Protein AF-A0A9Q0DCL2-F1 (afdb_monomer_lite)

Sequence (114 aa):
MFLTDITGHLNELNLKLQGAGQTVLDMFDTWKAFVGKLAVFSDDVATSTFRYFSHLRELSTQHSISTAEICKYISELESEFTTRFGEFQKYGPMFSFLIKPDSFDGHELDLSSF

Structure (mmCIF, N/CA/C/O backbone):
data_AF-A0A9Q0DCL2-F1
#
_entry.id   AF-A0A9Q0DCL2-F1
#
loop_
_atom_site.group_PDB
_atom_site.id
_atom_site.type_symbol
_atom_site.label_atom_id
_atom_site.label_alt_id
_atom_site.label_comp_id
_atom_site.label_asym_id
_atom_site.label_entity_id
_atom_site.label_seq_id
_atom_site.pdbx_PDB_ins_code
_atom_site.Cartn_x
_atom_site.Cartn_y
_atom_site.Cartn_z
_atom_site.occupancy
_atom_site.B_iso_or_equiv
_atom_site.auth_seq_id
_atom_site.auth_comp_id
_atom_site.auth_asym_id
_atom_site.auth_atom_id
_atom_site.pdbx_PDB_model_num
ATOM 1 N N . MET A 1 1 ? -0.134 1.564 -16.238 1.00 81.38 1 MET A N 1
ATOM 2 C CA . MET A 1 1 ? 0.909 0.602 -15.812 1.00 81.38 1 MET A CA 1
ATOM 3 C C . MET A 1 1 ? 1.031 0.653 -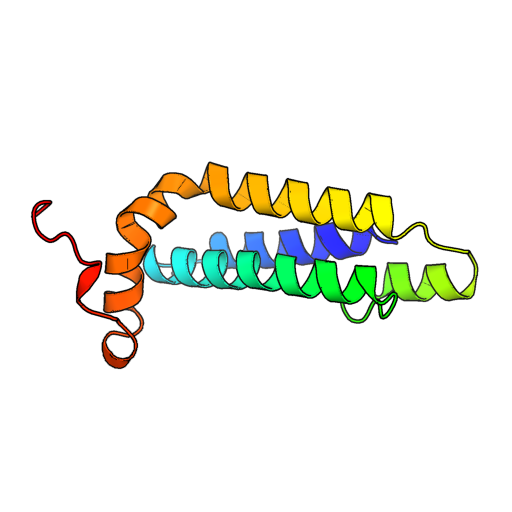14.299 1.00 81.38 1 MET A C 1
ATOM 5 O O . MET A 1 1 ? 0.153 0.074 -13.693 1.00 81.38 1 MET A O 1
ATOM 9 N N . PHE A 1 2 ? 1.893 1.457 -13.665 1.00 92.69 2 PHE A N 1
ATOM 10 C CA . PHE A 1 2 ? 1.881 1.570 -12.188 1.00 92.69 2 PHE A CA 1
ATOM 11 C C . PHE A 1 2 ? 0.600 2.199 -11.602 1.00 92.69 2 PHE A C 1
ATOM 13 O O . PHE A 1 2 ? -0.031 1.612 -10.730 1.00 92.69 2 PHE A O 1
ATOM 20 N N . LEU A 1 3 ? 0.179 3.371 -12.101 1.00 94.00 3 LEU A N 1
ATOM 21 C CA . LEU A 1 3 ? -0.997 4.069 -11.553 1.00 94.00 3 LEU A CA 1
ATOM 22 C C . LEU A 1 3 ? -2.282 3.235 -11.662 1.00 94.00 3 LEU A C 1
ATOM 24 O O . LEU A 1 3 ? -3.124 3.268 -10.773 1.00 94.00 3 LEU A O 1
ATOM 28 N N . THR A 1 4 ? -2.415 2.453 -12.732 1.00 96.38 4 THR A N 1
ATOM 29 C CA . THR A 1 4 ? -3.525 1.509 -12.924 1.00 96.38 4 THR A CA 1
ATOM 30 C C . THR A 1 4 ? -3.539 0.443 -11.830 1.00 96.38 4 THR A C 1
ATOM 32 O O . THR A 1 4 ? -4.579 0.187 -11.236 1.00 96.38 4 THR A O 1
ATOM 35 N N . ASP A 1 5 ? -2.377 -0.141 -11.534 1.00 97.19 5 ASP A N 1
ATOM 36 C CA . ASP A 1 5 ? -2.236 -1.168 -10.505 1.00 97.19 5 ASP A CA 1
ATOM 37 C C . ASP A 1 5 ? -2.520 -0.598 -9.101 1.00 97.19 5 ASP A C 1
ATOM 39 O O . ASP A 1 5 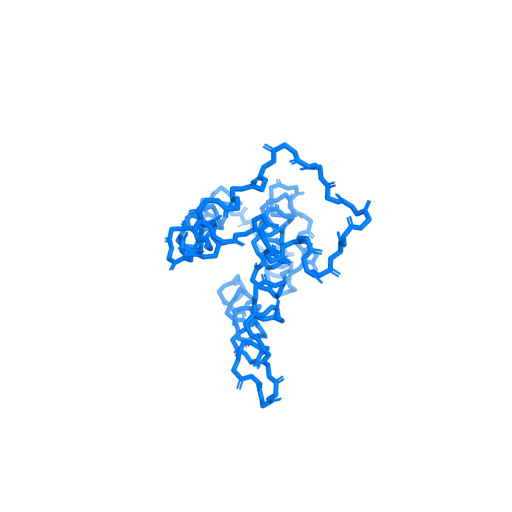? -3.362 -1.127 -8.377 1.00 97.19 5 ASP A O 1
ATOM 43 N N . ILE A 1 6 ? -1.879 0.519 -8.718 1.00 96.75 6 ILE A N 1
ATOM 44 C CA . ILE A 1 6 ? -2.052 1.097 -7.371 1.00 96.75 6 ILE A CA 1
ATOM 45 C C . ILE A 1 6 ? -3.473 1.620 -7.139 1.00 96.75 6 ILE A C 1
ATOM 47 O O . ILE A 1 6 ? -4.016 1.448 -6.051 1.00 96.75 6 ILE A O 1
ATOM 51 N N . THR A 1 7 ? -4.120 2.198 -8.156 1.00 96.81 7 THR A N 1
ATOM 52 C CA . THR A 1 7 ? -5.527 2.618 -8.037 1.00 96.81 7 THR A CA 1
ATOM 53 C C . THR A 1 7 ? -6.473 1.424 -7.933 1.00 96.81 7 THR A C 1
ATOM 55 O O . THR A 1 7 ? -7.465 1.517 -7.214 1.00 96.81 7 THR A O 1
ATOM 58 N N . GLY A 1 8 ? -6.142 0.286 -8.553 1.00 97.88 8 GLY A N 1
ATOM 59 C CA . GLY A 1 8 ? -6.833 -0.985 -8.329 1.00 97.88 8 GLY A CA 1
ATOM 60 C C . GLY A 1 8 ? -6.774 -1.423 -6.864 1.00 97.88 8 GLY A C 1
ATOM 61 O O . GLY A 1 8 ? -7.817 -1.633 -6.245 1.00 97.88 8 GLY A O 1
ATOM 62 N N . HIS A 1 9 ? -5.573 -1.456 -6.275 1.00 97.25 9 HIS A N 1
ATOM 63 C CA . HIS A 1 9 ? -5.379 -1.784 -4.852 1.00 97.25 9 HIS A CA 1
ATOM 64 C C . HIS A 1 9 ? -6.126 -0.824 -3.917 1.00 97.25 9 HIS A C 1
ATOM 66 O O . HIS A 1 9 ? -6.752 -1.256 -2.947 1.00 97.25 9 HIS A O 1
ATOM 72 N N . LEU A 1 10 ? -6.100 0.478 -4.215 1.00 95.69 10 LEU A N 1
ATOM 73 C CA . LEU A 1 10 ? -6.827 1.497 -3.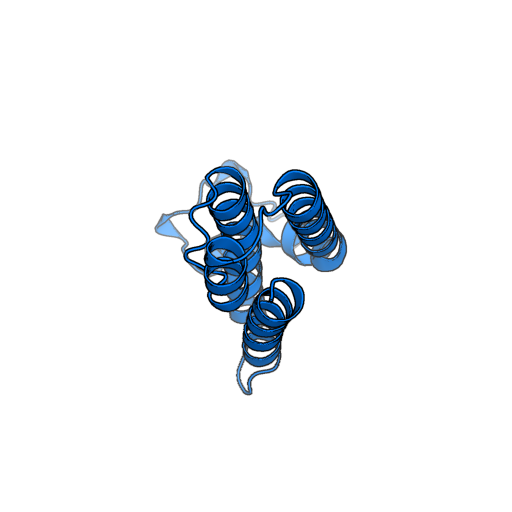449 1.00 95.69 10 LEU A CA 1
ATOM 74 C C . LEU A 1 10 ? -8.346 1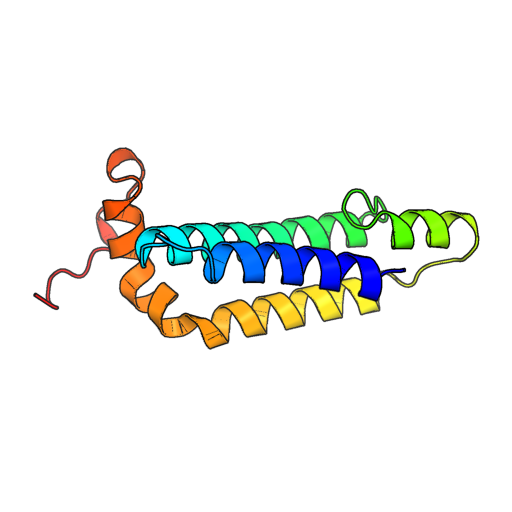.339 -3.574 1.00 95.69 10 LEU A C 1
ATOM 76 O O . LEU A 1 10 ? -9.068 1.539 -2.599 1.00 95.69 10 LEU A O 1
ATOM 80 N N . ASN A 1 11 ? -8.842 0.951 -4.747 1.00 96.50 11 ASN A N 1
ATOM 81 C CA . ASN A 1 11 ? -10.261 0.685 -4.941 1.00 96.50 11 ASN A CA 1
ATOM 82 C C . ASN A 1 11 ? -10.713 -0.562 -4.167 1.00 96.50 11 ASN A C 1
ATOM 84 O O . ASN A 1 11 ? -11.764 -0.533 -3.531 1.00 96.50 11 ASN A O 1
ATOM 88 N N . GLU A 1 12 ? -9.912 -1.632 -4.154 1.00 95.06 12 GLU A N 1
ATOM 89 C CA . GLU A 1 12 ? -10.190 -2.810 -3.322 1.00 95.06 12 GLU A CA 1
ATOM 90 C C . GLU A 1 12 ? -10.250 -2.464 -1.832 1.00 95.06 12 GLU A C 1
ATOM 92 O O . GLU A 1 12 ? -11.149 -2.929 -1.127 1.00 95.06 12 GLU A O 1
ATOM 97 N N . LEU A 1 13 ? -9.311 -1.642 -1.350 1.00 93.69 13 LEU A N 1
ATOM 98 C CA . LEU A 1 13 ? -9.347 -1.115 0.013 1.00 93.69 13 LEU A CA 1
ATOM 99 C C . LEU A 1 13 ? -10.644 -0.341 0.257 1.00 93.69 13 LEU A C 1
ATOM 101 O O . LEU A 1 13 ? -11.348 -0.607 1.229 1.00 93.69 13 LEU A O 1
ATOM 105 N N . ASN A 1 14 ? -10.971 0.596 -0.631 1.00 93.19 14 ASN A N 1
ATOM 106 C CA . ASN A 1 14 ? -12.133 1.458 -0.483 1.00 93.19 14 ASN A CA 1
ATOM 107 C C . ASN A 1 14 ? -13.448 0.663 -0.448 1.00 93.19 14 ASN A C 1
ATOM 109 O O . ASN A 1 14 ? -14.301 0.924 0.395 1.00 93.19 14 ASN A O 1
ATOM 113 N N . LEU A 1 15 ? -13.596 -0.344 -1.313 1.00 93.25 15 LEU A N 1
ATOM 114 C CA . LEU A 1 15 ? -14.766 -1.225 -1.321 1.00 93.25 15 LEU A CA 1
ATOM 115 C C . LEU A 1 15 ? -14.889 -2.042 -0.035 1.00 93.25 15 LEU A C 1
ATOM 117 O O . LEU A 1 15 ? -16.001 -2.236 0.450 1.00 93.25 15 LEU A O 1
ATOM 121 N N . LYS A 1 16 ? -13.764 -2.499 0.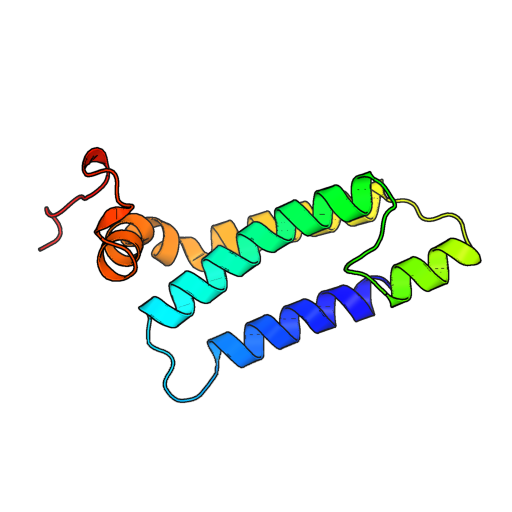531 1.00 91.50 16 LYS A N 1
ATOM 122 C CA . LYS A 1 16 ? -13.771 -3.185 1.827 1.00 91.50 16 LYS A CA 1
ATOM 123 C C . LYS A 1 16 ? -14.228 -2.239 2.928 1.00 91.50 16 LYS A C 1
ATOM 125 O O . LYS A 1 16 ? -15.188 -2.570 3.606 1.00 91.50 16 LYS A O 1
ATOM 130 N N . LEU A 1 17 ? -13.631 -1.049 3.025 1.00 90.00 17 LEU A N 1
ATOM 131 C CA . LEU A 1 17 ? -13.973 -0.051 4.047 1.00 90.00 17 LEU A CA 1
ATOM 132 C C . LEU A 1 17 ? -15.430 0.436 3.969 1.00 90.00 17 LEU A C 1
ATOM 134 O O . LEU A 1 17 ? -16.012 0.780 4.991 1.00 90.00 17 LEU A O 1
ATOM 138 N N . GLN A 1 18 ? -16.018 0.492 2.770 1.00 87.00 18 GLN A N 1
ATOM 139 C CA . GLN A 1 18 ? -17.389 0.977 2.550 1.00 87.00 18 GLN A CA 1
ATOM 140 C C . GLN A 1 18 ? -18.440 -0.146 2.473 1.00 87.00 18 GLN A C 1
ATOM 142 O O . GLN A 1 18 ? -19.609 0.121 2.188 1.00 87.00 18 GLN A O 1
ATOM 147 N N . GLY A 1 19 ? -18.049 -1.405 2.688 1.00 83.06 19 GLY A N 1
ATOM 148 C CA . GLY A 1 19 ? -18.955 -2.548 2.604 1.00 83.06 19 GLY A CA 1
ATOM 149 C C . GLY A 1 19 ? -20.064 -2.509 3.661 1.00 83.06 19 GLY A C 1
ATOM 150 O O . GLY A 1 19 ? -19.842 -2.137 4.814 1.00 83.06 19 GLY A O 1
ATOM 151 N N . ALA A 1 20 ? -21.273 -2.937 3.289 1.00 79.25 20 ALA A N 1
ATOM 152 C CA . ALA A 1 20 ? -22.371 -3.072 4.243 1.00 79.25 20 ALA A CA 1
ATOM 153 C C . ALA A 1 20 ? -22.003 -4.075 5.353 1.00 79.25 20 ALA A C 1
ATOM 155 O O . ALA A 1 20 ? -21.558 -5.185 5.065 1.00 79.25 20 ALA A O 1
ATOM 156 N N . GLY A 1 21 ? -22.215 -3.687 6.614 1.00 80.50 21 GLY A N 1
ATOM 157 C CA . GLY A 1 21 ? -21.926 -4.532 7.777 1.00 80.50 21 GLY A CA 1
ATOM 158 C C . GLY A 1 21 ? -20.491 -4.455 8.312 1.00 80.50 21 GLY A C 1
ATOM 159 O O . GLY A 1 21 ? -20.172 -5.217 9.217 1.00 80.50 21 GLY A O 1
ATOM 160 N N . GLN A 1 22 ? -19.643 -3.552 7.803 1.00 86.31 22 GLN A N 1
ATOM 161 C CA . GLN A 1 22 ? -18.325 -3.286 8.392 1.00 86.31 22 GLN A CA 1
ATOM 162 C C . GLN A 1 22 ? -18.458 -2.636 9.774 1.00 86.31 22 GLN A C 1
ATOM 164 O O . GLN A 1 22 ? -19.050 -1.564 9.918 1.00 86.31 22 GLN A O 1
ATOM 169 N N . THR A 1 23 ? -17.880 -3.269 10.793 1.00 90.19 23 THR A N 1
ATOM 170 C CA . THR A 1 23 ? -17.678 -2.642 12.101 1.00 90.19 23 THR A CA 1
ATOM 171 C C . THR A 1 23 ? -16.408 -1.793 12.098 1.00 90.19 23 THR A C 1
ATOM 173 O O . THR A 1 23 ? -15.523 -1.966 11.261 1.00 90.19 23 THR A O 1
ATOM 176 N N . VAL A 1 24 ? -16.265 -0.902 13.083 1.00 87.25 24 VAL A N 1
ATOM 177 C CA . VAL A 1 24 ? -15.028 -0.119 13.267 1.00 87.25 24 VAL A CA 1
ATOM 178 C C . VAL A 1 24 ? -13.802 -1.029 13.445 1.00 87.25 24 VAL A C 1
ATOM 180 O O . VAL A 1 24 ? -12.719 -0.684 12.981 1.00 87.25 24 VAL A O 1
ATOM 183 N N . LEU A 1 25 ? -13.971 -2.208 14.055 1.00 88.50 25 LEU A N 1
ATOM 184 C CA . LEU A 1 25 ? -12.899 -3.197 14.203 1.00 88.50 25 LEU A CA 1
ATOM 185 C C . LEU A 1 25 ? -12.506 -3.820 12.856 1.00 88.50 25 LEU A C 1
ATOM 187 O O . LEU A 1 25 ? -11.316 -3.951 12.577 1.00 88.50 25 LEU A O 1
ATOM 191 N N . ASP A 1 26 ? -13.479 -4.128 11.994 1.00 90.25 26 ASP A N 1
ATOM 192 C CA . ASP A 1 26 ? -13.211 -4.639 10.641 1.00 90.25 26 ASP A CA 1
ATOM 193 C C . ASP A 1 26 ? -12.498 -3.593 9.780 1.00 90.25 26 ASP A C 1
ATOM 195 O O . ASP A 1 26 ? -11.564 -3.910 9.036 1.00 90.25 26 ASP A O 1
ATOM 199 N N . MET A 1 27 ? -12.918 -2.330 9.900 1.00 90.81 27 MET A N 1
ATOM 200 C CA . MET A 1 27 ? -12.280 -1.204 9.220 1.00 90.81 27 MET A CA 1
ATOM 201 C C . MET A 1 27 ? -10.839 -1.019 9.704 1.00 90.81 27 MET A C 1
ATOM 203 O O . MET A 1 27 ? -9.942 -0.823 8.881 1.00 90.81 27 MET A O 1
ATOM 207 N N . PHE A 1 28 ? -10.606 -1.124 11.017 1.00 89.62 28 PHE A N 1
ATOM 208 C CA . PHE A 1 28 ? -9.273 -1.045 11.611 1.00 89.62 28 PHE A CA 1
ATOM 209 C C . PHE A 1 28 ? -8.356 -2.168 11.114 1.00 89.62 28 PHE A C 1
ATOM 211 O O . PHE A 1 28 ? -7.247 -1.881 10.660 1.00 89.62 28 PHE A O 1
ATOM 218 N N . ASP A 1 29 ? -8.808 -3.426 11.139 1.00 89.88 29 ASP A N 1
ATOM 219 C CA . ASP A 1 29 ? -8.007 -4.565 10.665 1.00 89.88 29 ASP A CA 1
ATOM 220 C C . ASP A 1 29 ? -7.707 -4.452 9.164 1.00 89.88 29 ASP A C 1
ATOM 222 O O . ASP A 1 29 ? -6.568 -4.620 8.725 1.00 89.88 29 ASP A O 1
ATOM 226 N N . THR A 1 30 ? -8.712 -4.062 8.372 1.00 92.00 30 THR A N 1
ATOM 227 C CA . THR A 1 30 ? -8.568 -3.832 6.928 1.00 92.00 30 THR A CA 1
ATOM 228 C C . THR A 1 30 ? -7.534 -2.746 6.634 1.00 92.00 30 THR A C 1
ATOM 230 O O . THR A 1 30 ? -6.666 -2.931 5.774 1.00 92.00 30 THR A O 1
ATOM 233 N N . TRP A 1 31 ? -7.606 -1.621 7.348 1.00 90.88 31 TRP A N 1
ATOM 234 C CA . TRP A 1 31 ? -6.646 -0.528 7.227 1.00 90.88 31 TRP A CA 1
ATOM 235 C C . TRP A 1 31 ? -5.236 -0.972 7.634 1.00 90.88 31 TRP A C 1
ATOM 237 O O . TRP A 1 31 ? -4.297 -0.797 6.855 1.00 90.88 31 TRP A O 1
ATOM 247 N N . LYS A 1 32 ? -5.087 -1.620 8.797 1.00 90.44 32 LYS A N 1
ATOM 248 C CA . LYS A 1 32 ? -3.796 -2.099 9.319 1.00 90.44 32 LYS A CA 1
ATOM 249 C C . LYS A 1 32 ? -3.134 -3.077 8.348 1.00 90.44 32 LYS A C 1
ATOM 251 O O . LYS A 1 32 ? -1.945 -2.957 8.051 1.00 90.44 32 LYS A O 1
ATOM 256 N N . ALA A 1 33 ? -3.913 -4.004 7.793 1.00 92.75 33 ALA A N 1
ATOM 257 C CA . ALA A 1 33 ? -3.441 -4.937 6.779 1.00 92.75 33 ALA A CA 1
ATOM 258 C C . ALA A 1 33 ? -3.000 -4.224 5.492 1.00 92.75 33 ALA A C 1
ATOM 260 O O . ALA A 1 33 ? -2.017 -4.632 4.873 1.00 92.75 33 ALA A O 1
ATOM 261 N N . PHE A 1 34 ? -3.701 -3.168 5.071 1.00 94.19 34 PHE A N 1
ATOM 262 C CA . PHE A 1 34 ? -3.325 -2.412 3.878 1.00 94.19 34 PHE A CA 1
ATOM 263 C C . PHE A 1 34 ? -2.039 -1.605 4.069 1.00 94.19 34 PHE A C 1
ATOM 265 O O . PHE A 1 34 ? -1.184 -1.647 3.190 1.00 94.19 34 PHE A O 1
ATOM 272 N N . VAL A 1 35 ? -1.852 -0.952 5.221 1.00 92.50 35 VAL A N 1
ATOM 273 C CA . VAL A 1 35 ? -0.580 -0.286 5.556 1.00 92.50 35 VAL A CA 1
ATOM 274 C C . VAL A 1 35 ? 0.576 -1.291 5.491 1.00 92.50 35 VAL A C 1
ATOM 276 O O . VAL A 1 35 ? 1.566 -1.041 4.810 1.00 92.50 35 VAL A O 1
ATOM 279 N N . GLY A 1 36 ? 0.409 -2.488 6.065 1.00 93.31 36 GLY A N 1
ATOM 280 C CA . GLY A 1 36 ? 1.409 -3.558 5.949 1.00 93.31 36 GLY A CA 1
ATOM 281 C C . GLY A 1 36 ? 1.676 -4.009 4.504 1.00 93.31 36 GLY A C 1
ATOM 282 O O . GLY A 1 36 ? 2.812 -4.322 4.151 1.00 93.31 36 GLY A O 1
ATOM 283 N N . LYS A 1 37 ? 0.659 -4.004 3.631 1.00 95.69 37 LYS A N 1
ATOM 284 C CA . LYS A 1 37 ? 0.849 -4.287 2.199 1.00 95.69 37 LYS A CA 1
ATOM 285 C C . LYS A 1 37 ? 1.674 -3.218 1.490 1.00 95.69 37 LYS A C 1
ATOM 287 O O . LYS A 1 37 ? 2.413 -3.583 0.584 1.00 95.69 37 LYS A O 1
ATOM 292 N N . LEU A 1 38 ? 1.577 -1.942 1.871 1.00 96.06 38 LEU A N 1
ATOM 293 C CA . LEU A 1 38 ? 2.377 -0.877 1.250 1.00 96.06 38 LEU A CA 1
ATOM 294 C C . LEU A 1 38 ? 3.879 -1.109 1.463 1.00 96.06 38 LEU A C 1
ATOM 296 O O . LEU A 1 38 ? 4.642 -0.982 0.507 1.00 96.06 38 LEU A O 1
ATOM 300 N N . ALA A 1 39 ? 4.286 -1.571 2.648 1.00 94.06 39 ALA A N 1
ATOM 301 C CA . ALA A 1 39 ? 5.669 -1.985 2.897 1.00 94.06 39 ALA A CA 1
ATOM 302 C C . ALA A 1 39 ? 6.094 -3.140 1.967 1.00 94.06 39 ALA A C 1
ATOM 304 O O . ALA A 1 39 ? 7.117 -3.059 1.290 1.00 94.06 39 ALA A O 1
ATOM 305 N N . VAL A 1 40 ? 5.250 -4.173 1.834 1.00 96.69 40 VAL A N 1
ATOM 306 C CA . VAL A 1 40 ? 5.497 -5.304 0.916 1.00 96.69 40 VAL A CA 1
ATOM 307 C C . VAL A 1 40 ? 5.573 -4.853 -0.548 1.00 96.69 40 VAL A C 1
ATOM 309 O O . VAL A 1 40 ? 6.380 -5.371 -1.318 1.00 96.69 40 VAL A O 1
ATOM 312 N N . PHE A 1 41 ? 4.742 -3.893 -0.954 1.00 97.38 41 PHE A N 1
ATOM 313 C CA . PHE A 1 41 ? 4.768 -3.321 -2.299 1.00 97.38 41 PHE A CA 1
ATOM 314 C C . PHE A 1 41 ? 6.052 -2.537 -2.554 1.00 97.38 41 PHE A C 1
ATOM 316 O O . PHE A 1 41 ? 6.610 -2.638 -3.645 1.00 97.38 41 PHE A O 1
ATOM 323 N N . SER A 1 42 ? 6.531 -1.790 -1.559 1.00 95.94 42 SER A N 1
ATOM 324 C CA . SER A 1 42 ? 7.800 -1.071 -1.649 1.00 95.94 42 SER A CA 1
ATOM 325 C C . SER A 1 42 ? 8.962 -2.038 -1.897 1.00 95.94 42 SER A C 1
ATOM 327 O O . SER A 1 42 ? 9.728 -1.832 -2.838 1.00 95.94 42 SER A O 1
ATOM 329 N N . ASP A 1 43 ? 9.029 -3.145 -1.150 1.00 96.69 43 ASP A N 1
ATOM 330 C CA . ASP A 1 43 ? 10.059 -4.183 -1.318 1.00 96.69 43 ASP A CA 1
ATOM 331 C C . ASP A 1 43 ? 9.963 -4.899 -2.680 1.00 96.69 43 ASP A C 1
ATOM 333 O O . ASP A 1 43 ? 10.971 -5.138 -3.356 1.00 96.69 43 ASP A O 1
ATOM 337 N N . ASP A 1 44 ? 8.744 -5.218 -3.128 1.00 97.38 44 ASP A N 1
ATOM 338 C CA . ASP A 1 44 ? 8.482 -5.829 -4.440 1.00 97.38 44 ASP A CA 1
ATOM 339 C C . ASP A 1 44 ? 8.949 -4.932 -5.601 1.00 97.38 44 ASP A C 1
ATOM 341 O O . ASP A 1 44 ? 9.512 -5.419 -6.586 1.00 97.38 44 ASP A O 1
ATOM 345 N N . VAL A 1 45 ? 8.765 -3.614 -5.472 1.00 96.75 45 VAL A N 1
ATOM 346 C CA . VAL A 1 45 ? 9.240 -2.619 -6.445 1.00 96.75 45 VAL A CA 1
ATOM 347 C C . VAL A 1 45 ? 10.752 -2.418 -6.342 1.00 96.75 45 VAL A C 1
ATOM 349 O O . VAL A 1 45 ? 11.424 -2.387 -7.373 1.00 96.75 45 VAL A O 1
ATOM 352 N N . ALA A 1 46 ? 11.311 -2.328 -5.133 1.00 95.75 46 ALA A N 1
ATOM 353 C CA . ALA A 1 46 ? 12.747 -2.138 -4.916 1.00 95.75 46 ALA A CA 1
ATOM 354 C C . ALA A 1 46 ? 13.573 -3.293 -5.507 1.00 95.75 46 ALA A C 1
ATOM 356 O O . ALA A 1 46 ? 14.632 -3.074 -6.095 1.00 95.75 46 ALA A O 1
ATOM 357 N N . THR A 1 47 ? 13.049 -4.518 -5.423 1.00 95.44 47 THR A N 1
ATOM 358 C CA . THR A 1 47 ? 13.650 -5.721 -6.023 1.00 95.44 47 THR A CA 1
ATOM 359 C C . THR A 1 47 ? 13.328 -5.900 -7.510 1.00 95.44 47 THR A C 1
ATOM 361 O O . THR A 1 47 ? 13.796 -6.859 -8.119 1.00 95.44 47 THR A O 1
ATOM 364 N N . SER A 1 48 ? 12.557 -4.987 -8.115 1.00 95.06 48 SER A N 1
ATOM 365 C CA . SER A 1 48 ? 12.070 -5.080 -9.503 1.00 95.06 48 SER A CA 1
ATOM 366 C C . SER A 1 48 ? 11.304 -6.377 -9.807 1.00 95.06 48 SER A C 1
ATOM 368 O O . SER A 1 48 ? 11.288 -6.849 -10.943 1.00 95.06 48 SER A O 1
ATOM 370 N N . THR A 1 49 ? 10.669 -6.970 -8.792 1.00 95.88 49 THR A N 1
ATOM 371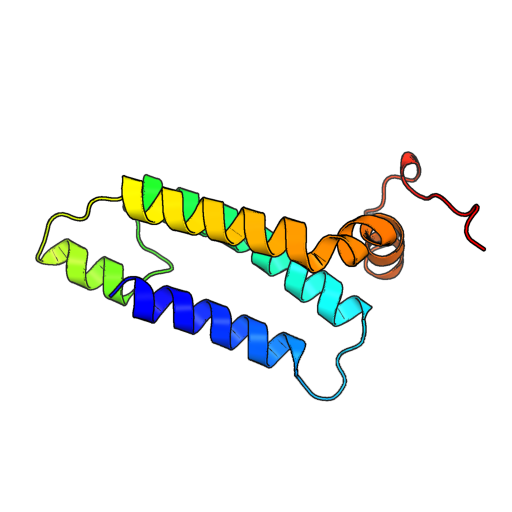 C CA . THR A 1 49 ? 9.901 -8.215 -8.933 1.00 95.88 49 THR A CA 1
ATOM 372 C C . THR A 1 49 ? 8.524 -7.944 -9.548 1.00 95.88 49 THR A C 1
ATOM 374 O O . THR A 1 49 ? 8.032 -8.737 -10.357 1.00 95.88 49 THR A O 1
ATOM 377 N N . PHE A 1 50 ? 7.907 -6.811 -9.193 1.00 96.19 50 PHE A N 1
ATOM 378 C CA . PHE A 1 50 ? 6.606 -6.353 -9.702 1.00 96.19 50 PHE A CA 1
ATOM 379 C C . PHE A 1 50 ? 5.498 -7.422 -9.618 1.00 96.19 50 PHE A C 1
ATOM 381 O O . PHE A 1 50 ? 4.632 -7.530 -10.494 1.00 96.19 50 PHE A O 1
ATOM 388 N N . ARG A 1 51 ? 5.507 -8.254 -8.572 1.00 96.81 51 ARG A N 1
ATOM 389 C CA . ARG A 1 51 ? 4.519 -9.319 -8.361 1.00 96.81 51 ARG A CA 1
ATOM 390 C C . ARG A 1 51 ? 3.109 -8.765 -8.197 1.00 96.81 51 ARG A C 1
ATOM 392 O O . ARG A 1 51 ? 2.167 -9.396 -8.676 1.00 96.81 51 ARG A O 1
ATOM 399 N N . TYR A 1 52 ? 2.973 -7.624 -7.525 1.00 96.75 52 TYR A N 1
ATOM 400 C CA . TYR A 1 52 ? 1.676 -7.014 -7.201 1.00 96.75 52 TYR A CA 1
ATOM 401 C C . TYR A 1 52 ? 1.258 -5.914 -8.179 1.00 96.75 52 TYR A C 1
ATOM 403 O O . TYR A 1 52 ? 0.183 -5.337 -8.033 1.00 96.75 52 TYR A O 1
ATOM 411 N N . PHE A 1 53 ? 2.084 -5.645 -9.187 1.00 97.19 53 PHE A N 1
ATOM 412 C CA . PHE A 1 53 ? 1.867 -4.600 -10.179 1.00 97.19 53 PHE A CA 1
ATOM 413 C C . PHE A 1 53 ? 1.917 -5.225 -11.576 1.00 97.19 53 PHE A C 1
ATOM 415 O O . PHE A 1 53 ? 2.932 -5.147 -12.266 1.00 97.19 53 PHE A O 1
ATOM 422 N N . SER A 1 54 ? 0.852 -5.929 -11.982 1.00 96.44 54 SER A N 1
ATOM 423 C CA . SER A 1 54 ? 0.871 -6.735 -13.212 1.00 96.44 54 SER A CA 1
ATOM 424 C C . SER A 1 54 ? 1.076 -5.894 -14.468 1.00 96.44 54 SER A C 1
ATOM 426 O O . SER A 1 54 ? 1.809 -6.323 -15.360 1.00 96.44 54 SER A O 1
ATOM 428 N N . HIS A 1 55 ? 0.488 -4.695 -14.529 1.00 95.88 55 HIS A N 1
ATOM 429 C CA . HIS A 1 55 ? 0.682 -3.802 -15.668 1.00 95.88 55 HIS A CA 1
ATOM 430 C C . HIS A 1 55 ? 2.070 -3.146 -15.639 1.00 95.88 55 HIS A C 1
ATOM 432 O O . HIS A 1 55 ? 2.654 -2.902 -16.692 1.00 95.88 55 HIS A O 1
ATOM 438 N N . LEU A 1 56 ? 2.624 -2.846 -14.458 1.00 95.62 56 LEU A N 1
ATOM 439 C CA . LEU A 1 56 ? 4.019 -2.395 -14.346 1.00 95.62 56 LEU A CA 1
ATOM 440 C C . LEU A 1 56 ? 5.010 -3.492 -14.757 1.00 95.62 56 LEU A C 1
ATOM 442 O O . LEU A 1 56 ? 5.985 -3.210 -15.452 1.00 95.62 56 LEU A O 1
ATOM 446 N N . ARG A 1 57 ? 4.740 -4.745 -14.377 1.00 96.00 57 ARG A N 1
ATOM 447 C CA . ARG A 1 57 ? 5.544 -5.902 -14.775 1.00 96.00 57 ARG A CA 1
ATOM 448 C C . ARG A 1 57 ? 5.563 -6.058 -16.288 1.00 96.00 57 ARG A C 1
ATOM 450 O O . ARG A 1 57 ? 6.633 -6.239 -16.858 1.00 96.00 57 ARG A O 1
ATOM 457 N N . GLU A 1 58 ? 4.409 -5.940 -16.939 1.00 95.81 58 GLU A N 1
ATOM 458 C CA . GLU A 1 58 ? 4.325 -5.950 -18.401 1.00 95.81 58 GLU A CA 1
ATOM 459 C C . GLU A 1 58 ? 5.152 -4.812 -19.021 1.00 95.81 58 GLU A C 1
ATOM 461 O O . GLU A 1 58 ? 5.962 -5.078 -19.910 1.00 95.81 58 GLU A O 1
ATOM 466 N N . LEU A 1 59 ? 5.059 -3.582 -18.486 1.00 94.19 59 LEU A N 1
ATOM 467 C CA . LEU A 1 59 ? 5.879 -2.448 -18.945 1.00 94.19 59 LEU A CA 1
ATOM 468 C C . LEU A 1 59 ? 7.370 -2.757 -18.898 1.00 94.19 59 LEU A C 1
ATOM 470 O O . LEU A 1 59 ? 8.108 -2.420 -19.822 1.00 94.19 59 LEU A O 1
ATOM 474 N N . SER A 1 60 ? 7.802 -3.387 -17.803 1.00 93.94 60 SER A N 1
ATOM 475 C CA . SER A 1 60 ? 9.214 -3.646 -17.532 1.00 93.94 60 SER A CA 1
ATOM 476 C C . SER A 1 60 ? 9.850 -4.594 -18.553 1.00 93.94 60 SER A C 1
ATOM 478 O O . SER A 1 60 ? 11.063 -4.583 -18.736 1.00 93.94 60 SER A O 1
ATOM 480 N N . THR A 1 61 ? 9.031 -5.373 -19.274 1.00 94.44 61 THR A N 1
ATOM 481 C CA . THR A 1 61 ? 9.499 -6.227 -20.378 1.00 94.44 61 THR A CA 1
ATOM 482 C C . THR A 1 61 ? 9.856 -5.441 -21.641 1.00 94.44 61 THR A C 1
ATOM 484 O O . THR A 1 61 ? 10.605 -5.937 -22.479 1.00 94.44 61 THR A O 1
ATOM 487 N N . GLN A 1 62 ? 9.331 -4.221 -21.781 1.00 93.56 62 GLN A N 1
ATOM 488 C CA . GLN A 1 62 ? 9.489 -3.370 -22.964 1.00 93.56 62 GLN A CA 1
ATOM 489 C C . GLN A 1 62 ? 10.369 -2.145 -22.684 1.00 93.56 62 GLN A C 1
ATOM 491 O O . GLN A 1 62 ? 11.024 -1.630 -23.590 1.00 93.56 62 GLN A O 1
ATOM 496 N N . HIS A 1 63 ? 10.400 -1.677 -21.434 1.00 90.81 63 HIS A N 1
ATOM 497 C CA . HIS A 1 63 ? 11.061 -0.441 -21.031 1.00 90.81 63 HIS A CA 1
ATOM 498 C C . HIS A 1 63 ? 11.780 -0.596 -19.689 1.00 90.81 63 HIS A C 1
ATOM 500 O O . HIS A 1 63 ? 11.313 -1.295 -18.794 1.00 90.81 63 HIS A O 1
ATOM 506 N N . SER A 1 64 ? 12.891 0.127 -19.519 1.00 89.56 64 SER A N 1
ATOM 507 C CA . SER A 1 64 ? 13.524 0.266 -18.206 1.00 89.56 64 SER A CA 1
ATOM 508 C C . SER A 1 64 ? 12.634 1.096 -17.279 1.00 89.56 64 SER A C 1
ATOM 510 O O . SER A 1 64 ? 12.176 2.176 -17.659 1.00 89.56 64 SER A O 1
ATOM 512 N N . ILE A 1 65 ? 12.394 0.595 -16.067 1.00 90.44 65 ILE A N 1
ATOM 513 C CA . ILE A 1 65 ? 11.575 1.254 -15.048 1.00 90.44 65 ILE A CA 1
ATOM 514 C C . ILE A 1 65 ? 12.480 1.894 -14.001 1.00 90.44 65 ILE A C 1
ATOM 516 O O . ILE A 1 65 ? 13.312 1.221 -13.397 1.00 90.44 65 ILE A O 1
ATOM 520 N N . SER A 1 66 ? 12.268 3.181 -13.730 1.00 88.69 66 SER A N 1
ATOM 521 C CA . SER A 1 66 ? 12.847 3.838 -12.557 1.00 88.69 66 SER A CA 1
ATOM 522 C C . SER A 1 66 ? 12.067 3.428 -11.306 1.00 88.69 66 SER A C 1
ATOM 524 O O . SER A 1 66 ? 10.960 3.908 -11.064 1.00 88.69 66 SER A O 1
ATOM 526 N N . THR A 1 67 ? 12.622 2.519 -10.505 1.00 94.38 67 THR A N 1
ATOM 527 C CA . THR A 1 67 ? 11.970 2.029 -9.277 1.00 94.38 67 THR A CA 1
ATOM 528 C C . THR A 1 67 ? 12.016 3.044 -8.137 1.00 94.38 67 THR A C 1
ATOM 530 O O . THR A 1 67 ? 11.117 3.055 -7.302 1.00 94.38 67 THR A O 1
ATOM 533 N N . ALA A 1 68 ? 12.998 3.951 -8.127 1.00 94.38 68 ALA A N 1
ATOM 534 C CA . ALA A 1 68 ? 13.184 4.933 -7.058 1.00 94.38 68 ALA A CA 1
ATOM 535 C C . ALA A 1 68 ? 11.983 5.882 -6.894 1.00 94.38 68 ALA A C 1
ATOM 537 O O . ALA A 1 68 ? 11.546 6.138 -5.773 1.00 94.38 68 ALA A O 1
ATOM 538 N N . GLU A 1 69 ? 11.422 6.379 -8.000 1.00 91.62 69 GLU A N 1
ATOM 539 C CA . GLU A 1 69 ? 10.245 7.260 -7.964 1.00 91.62 69 GLU A CA 1
ATOM 540 C C . GLU A 1 69 ? 8.995 6.514 -7.490 1.00 91.62 69 GLU A C 1
ATOM 542 O O . GLU A 1 69 ? 8.182 7.062 -6.748 1.00 91.62 69 GLU A O 1
ATOM 547 N N . ILE A 1 70 ? 8.868 5.242 -7.873 1.00 95.44 70 ILE A N 1
ATOM 548 C CA . ILE A 1 70 ? 7.744 4.391 -7.482 1.00 95.44 70 ILE A CA 1
ATOM 549 C C . ILE A 1 70 ? 7.817 4.064 -5.986 1.00 95.44 70 ILE A C 1
ATOM 551 O O . ILE A 1 70 ? 6.823 4.229 -5.283 1.00 95.44 70 ILE A O 1
ATOM 555 N N . CYS A 1 71 ? 8.989 3.671 -5.477 1.00 95.88 71 CYS A N 1
ATOM 556 C CA . CYS A 1 71 ? 9.203 3.456 -4.044 1.00 95.88 71 CYS A CA 1
ATOM 557 C C . CYS A 1 71 ? 8.908 4.729 -3.244 1.00 95.88 71 CYS A C 1
ATOM 559 O O . CYS A 1 71 ? 8.188 4.666 -2.252 1.00 95.88 71 CYS A O 1
ATOM 561 N N . LYS A 1 72 ? 9.388 5.893 -3.709 1.00 95.12 72 LYS A N 1
ATOM 562 C CA . LYS A 1 72 ? 9.092 7.182 -3.070 1.00 95.12 72 LYS A CA 1
ATOM 563 C C . LYS A 1 72 ? 7.584 7.432 -2.979 1.00 95.12 72 LYS A C 1
ATOM 565 O O . LYS A 1 72 ? 7.098 7.786 -1.910 1.00 95.12 72 LYS A O 1
ATOM 570 N N . TYR A 1 73 ? 6.849 7.200 -4.065 1.00 95.31 73 TYR A N 1
ATOM 571 C CA . TYR A 1 73 ? 5.394 7.354 -4.074 1.00 95.31 73 TYR A CA 1
ATOM 572 C C . TYR A 1 73 ? 4.698 6.403 -3.090 1.00 95.31 73 TYR A C 1
ATOM 574 O O . TYR A 1 73 ? 3.780 6.810 -2.384 1.00 95.31 73 TYR A O 1
ATOM 582 N N . ILE A 1 74 ? 5.133 5.140 -3.017 1.00 96.00 74 ILE A N 1
ATOM 583 C CA . ILE A 1 74 ? 4.575 4.164 -2.069 1.00 96.00 74 ILE A CA 1
ATOM 584 C C . ILE A 1 74 ? 4.828 4.609 -0.621 1.00 96.00 74 ILE A C 1
ATOM 586 O O . ILE A 1 74 ? 3.907 4.551 0.190 1.00 96.00 74 ILE A O 1
ATOM 590 N N . SER A 1 75 ? 6.027 5.108 -0.305 1.00 94.56 75 SER A N 1
ATOM 591 C CA . SER A 1 75 ? 6.347 5.629 1.031 1.00 94.56 75 SER A CA 1
ATOM 592 C C . SER A 1 75 ? 5.534 6.875 1.396 1.00 94.56 75 SER A C 1
ATOM 594 O O . SER A 1 75 ? 5.069 7.002 2.527 1.00 94.56 75 SER A O 1
ATOM 596 N N . GLU A 1 76 ? 5.319 7.792 0.450 1.00 95.19 76 GLU A N 1
ATOM 597 C CA . GLU A 1 76 ? 4.441 8.952 0.659 1.00 95.19 76 GLU A CA 1
ATOM 598 C C . GLU A 1 76 ? 2.993 8.507 0.909 1.00 95.19 76 GLU A C 1
ATOM 600 O O . GLU A 1 76 ? 2.343 8.993 1.835 1.00 95.19 76 GLU A O 1
ATOM 605 N N . LEU A 1 77 ? 2.507 7.523 0.147 1.00 94.69 77 LEU A N 1
ATOM 606 C CA . LEU A 1 77 ? 1.176 6.950 0.331 1.00 94.69 77 LEU A CA 1
ATOM 607 C C . LEU A 1 77 ? 1.023 6.292 1.711 1.00 94.69 77 LEU A C 1
ATOM 609 O O . LEU A 1 77 ? 0.015 6.501 2.384 1.00 94.69 77 LEU A O 1
ATOM 613 N N . GLU A 1 78 ? 2.022 5.532 2.157 1.00 93.06 78 GLU A N 1
ATOM 614 C CA . GLU A 1 78 ? 2.056 4.930 3.494 1.00 93.06 78 GLU A CA 1
ATOM 615 C C . GLU A 1 78 ? 2.007 5.994 4.598 1.00 93.06 78 GLU A C 1
ATOM 617 O O . GLU A 1 78 ? 1.218 5.873 5.541 1.00 93.06 78 GLU A O 1
ATOM 622 N N . SER A 1 79 ? 2.786 7.070 4.455 1.00 91.88 79 SER A N 1
ATOM 623 C CA . SER A 1 79 ? 2.785 8.203 5.387 1.00 91.88 79 SER A CA 1
ATOM 624 C C . SER A 1 79 ? 1.413 8.880 5.470 1.00 91.88 79 SER A C 1
ATOM 626 O O . SER A 1 79 ? 0.934 9.188 6.566 1.00 91.88 79 SER A O 1
ATOM 628 N N . GLU A 1 80 ? 0.739 9.072 4.336 1.00 92.12 80 GLU A N 1
ATOM 629 C CA . GLU A 1 80 ? -0.611 9.645 4.293 1.00 92.12 80 GLU A CA 1
ATOM 630 C C . GLU A 1 80 ? -1.641 8.741 4.982 1.00 92.12 80 GLU A C 1
ATOM 632 O O . GLU A 1 80 ? -2.449 9.221 5.780 1.00 92.12 80 GLU A O 1
ATOM 637 N N . PHE A 1 81 ? -1.593 7.423 4.755 1.00 88.38 81 PHE A N 1
ATOM 638 C CA . PHE A 1 81 ? -2.471 6.475 5.455 1.00 88.38 81 PHE A CA 1
ATOM 639 C C . PHE A 1 81 ? -2.199 6.420 6.957 1.00 88.38 81 PHE A C 1
ATOM 641 O O . PHE A 1 81 ? -3.135 6.312 7.747 1.00 88.38 81 PHE A O 1
ATOM 648 N N . THR A 1 82 ? -0.935 6.517 7.350 1.00 85.25 82 THR A N 1
ATOM 649 C CA . THR A 1 82 ? -0.513 6.548 8.753 1.00 85.25 82 THR A CA 1
ATOM 650 C C . THR A 1 82 ? -1.033 7.812 9.442 1.00 85.25 82 THR A C 1
ATOM 652 O O . THR A 1 82 ? -1.620 7.737 10.518 1.00 85.25 82 THR A O 1
ATOM 655 N N . THR A 1 83 ? -0.909 8.967 8.783 1.00 87.00 83 THR A N 1
ATOM 656 C CA . THR A 1 83 ? -1.317 10.273 9.325 1.00 87.00 83 THR A CA 1
ATOM 657 C C . THR A 1 83 ? -2.836 10.428 9.378 1.00 87.00 83 THR A C 1
ATOM 659 O O . THR A 1 83 ? -3.398 10.833 10.397 1.00 87.00 83 THR A O 1
ATOM 662 N N . ARG A 1 84 ? -3.534 10.095 8.286 1.00 81.62 84 ARG A N 1
ATOM 663 C CA . ARG A 1 84 ? -4.980 10.328 8.145 1.00 81.62 84 ARG A CA 1
ATOM 664 C C . ARG A 1 84 ? -5.823 9.436 9.058 1.00 81.62 84 ARG A C 1
ATOM 666 O O . ARG A 1 84 ? -6.950 9.797 9.382 1.00 81.62 84 ARG A O 1
ATOM 673 N N . PHE A 1 85 ? -5.270 8.309 9.499 1.00 77.81 85 PHE A N 1
ATOM 674 C CA . PHE A 1 85 ? -5.906 7.375 10.427 1.00 77.81 85 PHE A CA 1
ATOM 675 C C . PHE A 1 85 ? -5.273 7.428 11.829 1.00 77.81 85 PHE A C 1
ATOM 677 O O . PHE A 1 85 ? -5.238 6.430 12.546 1.00 77.81 85 PHE A O 1
ATOM 684 N N . GLY A 1 86 ? -4.814 8.607 12.264 1.00 74.56 86 GLY A N 1
ATOM 685 C CA . GLY A 1 86 ? -4.234 8.801 13.600 1.00 74.56 86 GLY A CA 1
ATOM 686 C C . GLY A 1 86 ? -5.152 8.380 14.761 1.00 74.56 86 GLY A C 1
ATOM 687 O O . GLY A 1 86 ? -4.668 7.915 15.791 1.00 74.56 86 GLY A O 1
ATOM 688 N N . GLU A 1 87 ? -6.480 8.438 14.600 1.00 75.38 87 GLU A N 1
ATOM 689 C CA . GLU A 1 87 ? -7.407 7.912 15.617 1.00 75.38 87 GLU A CA 1
ATOM 690 C C . GLU A 1 87 ? -7.334 6.385 15.746 1.00 75.38 87 GLU A C 1
ATOM 692 O O . GLU A 1 87 ? -7.369 5.852 16.853 1.00 75.38 87 GLU A O 1
ATOM 697 N N . PHE A 1 88 ? -7.151 5.669 14.635 1.00 79.56 88 PHE A N 1
ATOM 698 C CA . PHE A 1 88 ? -6.893 4.230 14.659 1.00 79.56 88 PHE A CA 1
ATOM 699 C C . PHE A 1 88 ? -5.549 3.898 15.296 1.00 79.56 88 PHE A C 1
ATOM 701 O O . PHE A 1 88 ? -5.427 2.841 15.898 1.00 79.56 88 PHE A O 1
ATOM 708 N N . GLN A 1 89 ? -4.560 4.789 15.242 1.00 76.12 89 GLN A N 1
ATOM 709 C CA . GLN A 1 89 ? -3.325 4.600 16.005 1.00 76.12 89 GLN A CA 1
ATOM 710 C C . GLN A 1 89 ? -3.562 4.780 17.505 1.00 76.12 89 GLN A C 1
ATOM 712 O O . GLN A 1 89 ? -3.124 3.947 18.294 1.00 76.12 89 GLN A O 1
ATOM 717 N N . LYS A 1 90 ? -4.319 5.812 17.895 1.00 81.31 90 LYS A N 1
ATOM 718 C CA . LYS A 1 90 ? -4.653 6.092 19.298 1.00 81.31 90 LYS A CA 1
ATOM 719 C C . LYS A 1 90 ? -5.421 4.943 19.958 1.00 81.31 90 LYS A C 1
ATOM 721 O O . LYS A 1 90 ? -5.086 4.544 21.067 1.00 81.31 90 LYS A O 1
ATOM 726 N N . TYR A 1 91 ? -6.437 4.407 19.283 1.00 82.94 91 TYR A N 1
ATOM 727 C CA . TYR A 1 91 ? -7.255 3.294 19.790 1.00 82.94 91 TYR A CA 1
ATOM 728 C C . TYR A 1 91 ? -6.757 1.919 19.323 1.00 82.94 91 TYR A C 1
ATOM 730 O O . TYR A 1 91 ? -7.349 0.888 19.646 1.00 82.94 91 TYR A O 1
ATOM 738 N N . GLY A 1 92 ? -5.654 1.889 18.576 1.00 82.94 92 GLY A N 1
ATOM 739 C CA . GLY A 1 92 ? -5.117 0.701 17.925 1.00 82.94 92 GLY A CA 1
ATOM 740 C C . GLY A 1 92 ? -4.776 -0.443 18.876 1.00 82.94 92 GLY A C 1
ATOM 741 O O . GLY A 1 92 ? -5.107 -1.584 18.538 1.00 82.94 92 GLY A O 1
ATOM 742 N N . PRO A 1 93 ? -4.178 -0.190 20.059 1.00 83.62 93 PRO A N 1
ATOM 743 C CA . PRO A 1 93 ? -3.948 -1.237 21.051 1.00 83.62 93 PRO A CA 1
ATOM 744 C C . PRO A 1 93 ? -5.255 -1.872 21.541 1.00 83.62 93 PRO A C 1
ATOM 746 O O . PRO A 1 93 ? -5.394 -3.094 21.523 1.00 83.62 93 PRO A O 1
ATOM 749 N N . MET A 1 94 ? -6.263 -1.053 21.861 1.00 84.88 94 MET A N 1
ATOM 750 C CA . MET A 1 94 ? -7.584 -1.532 22.280 1.00 84.88 94 MET A CA 1
ATOM 751 C C . MET A 1 94 ? -8.258 -2.364 21.183 1.00 84.88 94 MET A C 1
ATOM 753 O O . MET A 1 94 ? -8.740 -3.464 21.445 1.00 84.88 94 MET A O 1
ATOM 757 N N . PHE A 1 95 ? -8.274 -1.869 19.944 1.00 85.31 95 PHE A N 1
ATOM 758 C CA . PHE A 1 95 ? -8.846 -2.608 18.819 1.00 85.31 95 PHE A CA 1
ATOM 759 C C . PHE A 1 95 ? -8.088 -3.911 18.552 1.00 85.31 95 PHE A C 1
ATOM 761 O O . PHE A 1 95 ? -8.715 -4.943 18.331 1.00 85.31 95 PHE A O 1
ATOM 768 N N . SER A 1 96 ? -6.755 -3.897 18.642 1.00 83.88 96 SER A N 1
ATOM 769 C CA . SER A 1 96 ? -5.932 -5.100 18.467 1.00 83.88 96 SER A CA 1
ATOM 770 C C . SER A 1 96 ? -6.238 -6.153 19.538 1.00 83.88 96 SER A C 1
ATOM 772 O O . SER A 1 96 ? -6.390 -7.321 19.190 1.00 83.88 96 SER A O 1
ATOM 774 N N . PHE A 1 97 ? -6.412 -5.749 20.803 1.00 84.31 97 PHE A N 1
ATOM 775 C CA . PHE A 1 97 ? -6.856 -6.640 21.880 1.00 84.31 97 PHE A CA 1
ATOM 776 C C . PHE A 1 97 ? -8.248 -7.228 21.610 1.00 84.31 97 PHE A C 1
ATOM 778 O O . PHE A 1 97 ? -8.440 -8.431 21.751 1.00 84.31 97 PHE A O 1
ATOM 785 N N . LEU A 1 98 ? -9.213 -6.410 21.179 1.00 84.62 98 LEU A N 1
ATOM 786 C CA . LEU A 1 98 ? -10.572 -6.885 20.885 1.00 84.62 98 LEU A CA 1
ATOM 787 C C . LEU A 1 98 ? -10.617 -7.874 19.710 1.00 84.62 98 LEU A C 1
ATOM 789 O O . LEU A 1 98 ? -11.454 -8.774 19.705 1.00 84.62 98 LEU A O 1
ATOM 793 N N . ILE A 1 99 ? -9.732 -7.710 18.724 1.00 84.00 99 ILE A N 1
ATOM 794 C CA . ILE A 1 99 ? -9.677 -8.562 17.528 1.00 84.00 99 ILE A CA 1
ATOM 795 C C . ILE A 1 99 ? -8.886 -9.852 17.798 1.00 84.00 99 ILE A C 1
ATOM 797 O O . ILE A 1 99 ? -9.306 -10.925 17.364 1.00 84.00 99 ILE A O 1
ATOM 801 N N . LYS A 1 100 ? -7.745 -9.766 18.500 1.00 84.25 100 LYS A N 1
ATOM 802 C CA . LYS A 1 100 ? -6.848 -10.898 18.810 1.00 84.25 100 LYS A CA 1
ATOM 803 C C . LYS A 1 100 ? -6.254 -10.771 20.223 1.00 84.25 100 LYS A C 1
ATOM 805 O O . LYS A 1 100 ? -5.090 -10.375 20.368 1.00 84.25 100 LYS A O 1
ATOM 810 N N . PRO A 1 101 ? -7.028 -11.112 21.266 1.00 82.38 101 PRO A N 1
ATOM 811 C CA . PRO A 1 101 ? -6.629 -10.895 22.658 1.00 82.38 101 PRO A CA 1
ATOM 812 C C . PRO A 1 101 ? -5.430 -11.749 23.091 1.00 82.38 101 PRO A C 1
ATOM 814 O O . PRO A 1 101 ? -4.678 -11.350 23.971 1.00 82.38 101 PRO A O 1
ATOM 817 N N . ASP A 1 102 ? -5.232 -12.907 22.465 1.00 82.19 102 ASP A N 1
ATOM 818 C CA . ASP A 1 102 ? -4.131 -13.844 22.708 1.00 82.19 102 ASP A CA 1
ATOM 819 C C . ASP A 1 102 ? -2.777 -13.355 22.174 1.00 82.19 102 ASP A C 1
ATOM 821 O O . ASP A 1 102 ? -1.730 -13.747 22.684 1.00 82.19 102 ASP A O 1
ATOM 825 N N . SER A 1 103 ? -2.796 -12.490 21.158 1.00 79.56 103 SER A N 1
ATOM 826 C CA . SER A 1 103 ? -1.593 -11.925 20.533 1.00 79.56 103 SER A CA 1
ATOM 827 C C . SER A 1 103 ? -1.141 -10.593 21.139 1.00 79.56 103 SER A C 1
ATOM 829 O O . SER A 1 103 ? -0.170 -10.002 20.667 1.00 79.56 103 SER A O 1
ATOM 831 N N . PHE A 1 104 ? -1.868 -10.094 22.140 1.00 74.44 104 PHE A N 1
ATOM 832 C CA . PHE A 1 104 ? -1.704 -8.744 22.656 1.00 74.44 104 PHE A CA 1
ATOM 833 C C . PHE A 1 104 ? -0.692 -8.681 23.810 1.00 74.44 104 PHE A C 1
ATOM 835 O O . PHE A 1 104 ? -0.849 -9.372 24.818 1.00 74.44 104 PHE A O 1
ATOM 842 N N . ASP A 1 105 ? 0.320 -7.817 23.689 1.00 70.75 105 ASP A N 1
ATOM 843 C CA . ASP A 1 105 ? 1.269 -7.536 24.769 1.00 70.75 105 ASP A CA 1
ATOM 844 C C . ASP A 1 105 ? 0.689 -6.462 25.708 1.00 70.75 105 ASP A C 1
ATOM 846 O O . ASP A 1 105 ? 0.498 -5.307 25.329 1.00 70.75 105 ASP A O 1
ATOM 850 N N . GLY A 1 106 ? 0.356 -6.860 26.939 1.00 64.69 106 GLY A N 1
ATOM 851 C CA . GLY A 1 106 ? -0.457 -6.102 27.901 1.00 64.69 106 GLY A CA 1
ATOM 852 C C . GLY A 1 106 ? 0.084 -4.730 28.324 1.00 64.69 106 GLY A C 1
ATOM 853 O O . GLY A 1 106 ? -0.617 -3.994 29.016 1.00 64.69 106 GLY A O 1
ATOM 854 N N . HIS A 1 107 ? 1.306 -4.371 27.930 1.00 67.31 107 HIS A N 1
ATOM 855 C CA . HIS A 1 107 ? 1.977 -3.133 28.328 1.00 67.31 107 HIS A CA 1
ATOM 856 C C . HIS A 1 107 ? 1.485 -1.866 27.598 1.00 67.31 107 HIS A C 1
ATOM 858 O O . HIS A 1 107 ? 1.825 -0.765 28.027 1.00 67.31 107 HIS A O 1
ATOM 864 N N . GLU A 1 108 ? 0.665 -1.996 26.548 1.00 65.44 108 GLU A N 1
ATOM 865 C CA . GLU A 1 108 ? 0.194 -0.869 25.717 1.00 65.44 108 GLU A CA 1
ATOM 866 C C . GLU A 1 108 ? -1.291 -0.493 25.916 1.00 65.44 108 GLU A C 1
ATOM 868 O O . GLU A 1 108 ? -1.787 0.429 25.264 1.00 65.44 108 GLU A O 1
ATOM 873 N N . LEU A 1 109 ? -2.031 -1.179 26.799 1.00 67.31 109 LEU A N 1
ATOM 874 C CA . LEU A 1 109 ? -3.441 -0.851 27.067 1.00 67.31 109 LEU A CA 1
ATOM 875 C C . LEU A 1 109 ? -3.567 0.256 28.109 1.00 67.31 109 LEU A C 1
ATOM 877 O O . LEU A 1 109 ? -3.500 0.008 29.312 1.00 67.31 109 LEU A O 1
ATOM 881 N N . ASP A 1 110 ? -3.843 1.469 27.643 1.00 68.00 110 ASP A N 1
ATOM 882 C CA . ASP A 1 110 ? -4.327 2.534 28.512 1.00 68.00 110 ASP A CA 1
ATOM 883 C C . ASP A 1 110 ? -5.843 2.400 28.732 1.00 68.00 110 ASP A C 1
ATOM 885 O O . ASP A 1 110 ? -6.661 2.761 27.884 1.00 68.00 110 ASP A O 1
ATOM 889 N N . LEU A 1 111 ? -6.217 1.863 29.895 1.00 67.31 111 LEU A N 1
ATOM 890 C CA . LEU A 1 111 ? -7.611 1.730 30.328 1.00 67.31 111 LEU A CA 1
ATOM 891 C C . LEU A 1 111 ? -8.136 2.973 31.061 1.00 67.31 111 LEU A C 1
ATOM 893 O O . LEU A 1 111 ? -9.300 2.991 31.444 1.00 67.31 111 LEU A O 1
ATOM 897 N N . SER A 1 112 ? -7.318 4.016 31.255 1.00 68.06 112 SER A N 1
ATOM 898 C CA . SER A 1 112 ? -7.720 5.226 31.995 1.00 68.06 112 SER A CA 1
ATOM 899 C C . SER A 1 112 ? -8.762 6.087 31.269 1.00 68.06 112 SER A C 1
ATOM 901 O O . SER A 1 112 ? -9.291 7.040 31.836 1.00 68.06 112 SER A O 1
ATOM 903 N N . SER A 1 113 ? -9.066 5.745 30.015 1.00 55.00 113 SER A N 1
ATOM 904 C CA . SER A 1 113 ? -10.072 6.404 29.177 1.00 55.00 113 SER A CA 1
ATOM 905 C C . SER A 1 113 ? -11.500 5.852 29.361 1.00 55.00 113 SER A C 1
ATOM 907 O O . SER A 1 113 ? -12.386 6.250 28.601 1.00 55.00 113 SER A O 1
ATOM 909 N N . PHE A 1 114 ? -11.717 4.952 30.331 1.00 51.00 114 PHE A N 1
ATOM 910 C CA . PHE A 1 114 ? -13.013 4.372 30.713 1.00 51.00 114 PHE A CA 1
ATOM 911 C C . PHE A 1 114 ? -13.417 4.739 32.144 1.00 51.00 114 PHE A C 1
ATOM 913 O O . PHE A 1 114 ? -12.537 4.733 33.033 1.00 51.00 114 PHE A O 1
#

Foldseek 3Di:
DQVVLVVVLVVVLVCQCPDPPDDPLSNLVSLVVSLVVLVVVLVCLVVVVCPSPVVVVVVVVVDPDDSVVVSVVSVVVSVCSCVVVVVCVVCVLVSCCVVCVPPHDPPPDDPVVD

Radius of gyration: 17.01 Å; chains: 1; bounding box: 36×24×55 Å

Organism: NCBI:txid630683

Secondary structure (DSSP, 8-state):
-HHHHHHHHHHHHHHHHTSTT--HHHHHHHHHHHHHHHHHHHHHHHTT--TT-HHHHHHHTTS---HHHHHHHHHHHHHHHHHHTHHHHHSHHHHHHHH-GGG--GGG---TT-

pLDDT: mean 88.33, std 9.61, range [51.0, 97.88]